Protein AF-A0A969JNC7-F1 (afdb_monomer)

Nearest PDB structures (foldseek):
  5c53-assembly1_B  TM=4.805E-01  e=9.995E-01  Homo sapiens
  6pa6-assembly2_D  TM=3.993E-01  e=2.006E+00  Escherichia coli K-12
  8c6r-assembly1_A  TM=4.105E-01  e=7.033E+00  Agrobacterium tumefaciens
  4jxi-assembly2_B  TM=2.842E-01  e=4.318E+00  synthetic construct

Mean predicted aligned error: 6.16 Å

Radius of gyration: 13.7 Å; Cα conta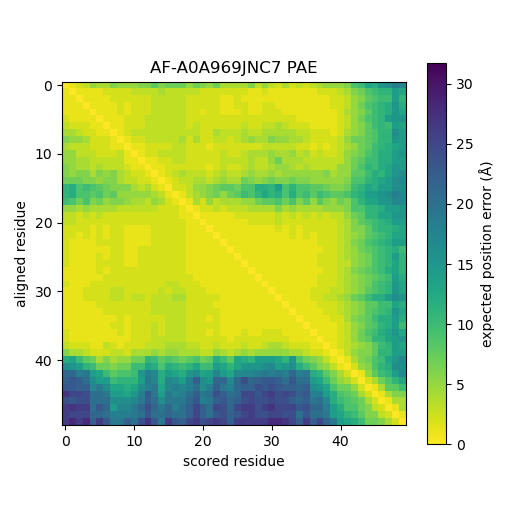cts (8 Å, |Δi|>4): 58; chains: 1; bounding box: 39×20×31 Å

pLDDT: mean 87.28, std 14.31, range [51.12, 98.69]

Sequence (50 aa):
MKILI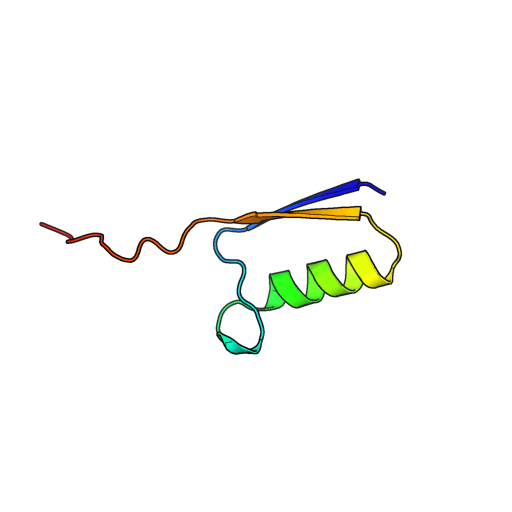LHQHFNSPQKGGAIRSWYLATALVHAGHHVTVVTGEENRNVSKKW

Solvent-accessible surface area (backbone atoms only — not comparable to full-atom values): 3224 Å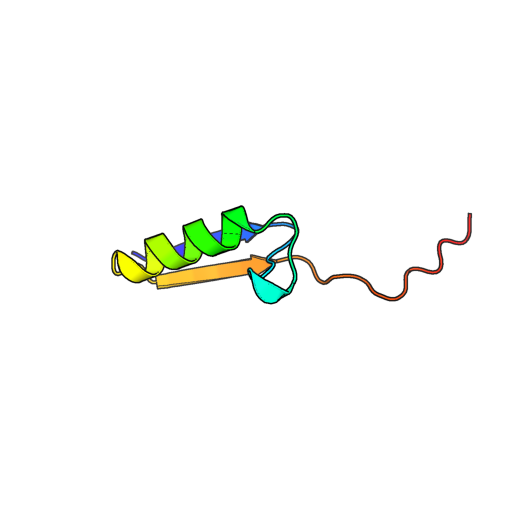² total; per-residue (Å²): 92,84,44,81,45,83,40,73,60,78,26,52,80,90,74,48,68,70,38,63,62,40,55,52,53,51,51,42,42,75,73,66,30,51,72,47,77,49,57,51,78,83,77,86,77,73,81,79,79,128

Secondary structure (DSSP, 8-state):
-EEEEEES----TTT-SSTHHHHHHHHHHHTT-EEEEEE----TT-----

Structure (mmCIF, N/CA/C/O backbone):
data_AF-A0A969JNC7-F1
#
_entry.id   AF-A0A969JNC7-F1
#
loop_
_atom_site.group_PDB
_atom_site.id
_atom_site.type_symbol
_atom_site.label_atom_id
_atom_site.label_alt_id
_atom_site.label_comp_id
_atom_site.label_asym_id
_atom_site.label_entity_id
_atom_site.label_seq_id
_atom_site.pdbx_PDB_ins_code
_atom_site.Cartn_x
_atom_site.Cartn_y
_atom_site.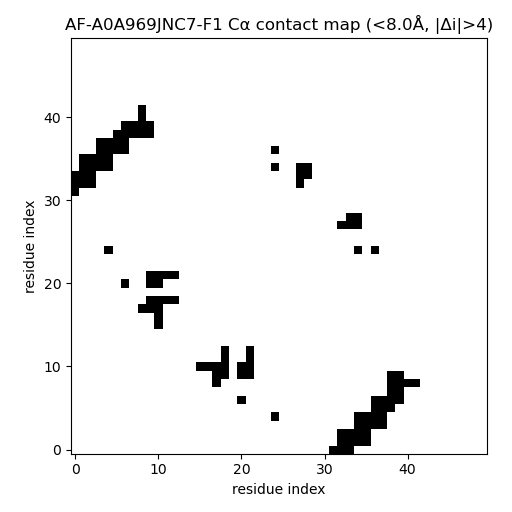Cartn_z
_atom_site.occupancy
_atom_site.B_iso_or_equiv
_atom_site.auth_seq_id
_atom_site.auth_comp_id
_atom_site.auth_asym_id
_atom_site.auth_atom_id
_atom_site.pdbx_PDB_model_num
ATOM 1 N N . MET A 1 1 ? -7.591 -0.475 12.743 1.00 97.44 1 MET A N 1
ATOM 2 C CA . MET A 1 1 ? -6.378 0.282 13.149 1.00 97.44 1 MET A CA 1
ATOM 3 C C . MET A 1 1 ? -5.904 1.162 12.003 1.00 97.44 1 MET A C 1
ATOM 5 O O . MET A 1 1 ? -6.306 0.902 10.875 1.00 97.44 1 MET A O 1
ATOM 9 N N . LYS A 1 2 ? -5.070 2.173 12.280 1.00 98.44 2 LYS A N 1
ATOM 10 C CA . LYS A 1 2 ? -4.367 2.959 11.253 1.00 98.44 2 LYS A CA 1
ATOM 11 C C . LYS A 1 2 ? -3.010 2.313 10.965 1.00 98.44 2 LYS A C 1
ATOM 13 O O . LYS A 1 2 ? -2.268 2.054 11.906 1.00 98.44 2 LYS A O 1
ATOM 18 N N . ILE A 1 3 ?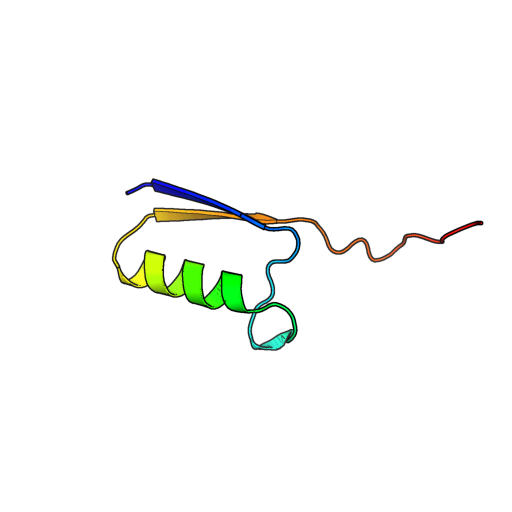 -2.713 2.038 9.698 1.00 98.44 3 ILE A N 1
ATOM 19 C CA . ILE A 1 3 ? -1.486 1.368 9.251 1.00 98.44 3 ILE A CA 1
ATOM 20 C C . ILE A 1 3 ? -0.827 2.232 8.175 1.00 98.44 3 ILE A C 1
ATOM 2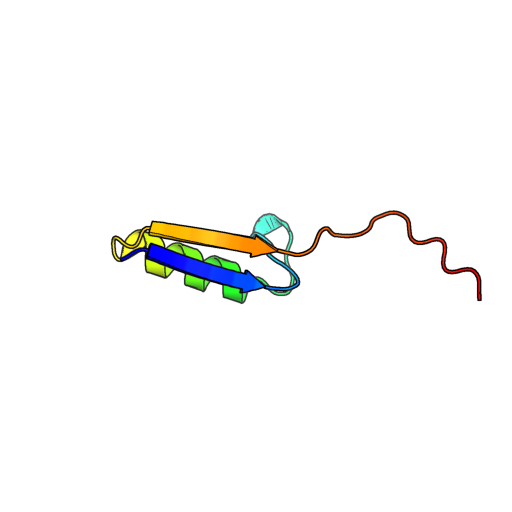2 O O . ILE A 1 3 ? -1.476 2.596 7.197 1.00 98.44 3 ILE A O 1
ATOM 26 N N . LEU A 1 4 ? 0.460 2.533 8.347 1.00 98.06 4 LEU A N 1
ATOM 27 C CA . LEU A 1 4 ? 1.286 3.208 7.348 1.00 98.06 4 LEU A CA 1
ATOM 28 C C . LEU A 1 4 ? 2.235 2.192 6.709 1.00 98.06 4 LEU A C 1
ATOM 30 O O . LEU A 1 4 ? 3.026 1.562 7.408 1.00 98.06 4 LEU A O 1
ATOM 34 N N . ILE A 1 5 ? 2.174 2.051 5.386 1.00 96.62 5 ILE A N 1
ATOM 35 C CA . ILE A 1 5 ? 3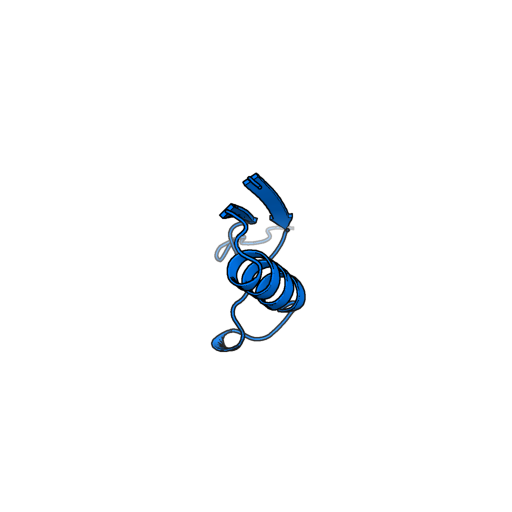.102 1.228 4.606 1.00 96.62 5 ILE 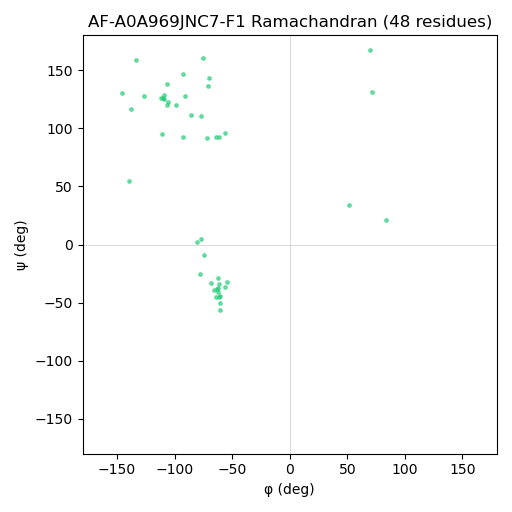A CA 1
ATOM 36 C C . ILE A 1 5 ? 4.039 2.157 3.839 1.00 96.62 5 ILE A C 1
ATOM 38 O O . ILE A 1 5 ? 3.591 2.943 3.006 1.00 96.62 5 ILE A O 1
ATOM 42 N N . LEU A 1 6 ? 5.341 2.033 4.092 1.00 95.62 6 LEU A N 1
ATOM 43 C CA . LEU A 1 6 ? 6.386 2.654 3.282 1.00 95.62 6 LEU A CA 1
ATOM 44 C C . LEU A 1 6 ? 6.925 1.605 2.314 1.00 95.62 6 LEU A C 1
ATOM 46 O O . LEU A 1 6 ? 7.409 0.557 2.743 1.00 95.62 6 LEU A O 1
ATOM 50 N N . HIS A 1 7 ? 6.825 1.853 1.011 1.00 92.12 7 HIS A N 1
ATOM 51 C CA . HIS A 1 7 ? 7.281 0.882 0.022 1.00 92.12 7 HIS A CA 1
ATOM 52 C C . HIS A 1 7 ? 7.856 1.562 -1.216 1.00 92.12 7 HIS A C 1
ATOM 54 O O . HIS A 1 7 ? 7.204 2.402 -1.819 1.00 92.12 7 HIS A O 1
ATOM 60 N N . GLN A 1 8 ? 9.050 1.161 -1.651 1.00 89.88 8 GLN A N 1
ATOM 61 C CA . GLN A 1 8 ? 9.748 1.776 -2.791 1.00 89.88 8 GLN A CA 1
ATOM 62 C C . GLN A 1 8 ? 8.940 1.779 -4.104 1.00 89.88 8 GLN A C 1
ATOM 64 O O . GLN A 1 8 ? 8.980 2.764 -4.832 1.00 89.88 8 GLN A O 1
ATOM 69 N N . HIS A 1 9 ? 8.160 0.724 -4.374 1.00 87.56 9 HIS A N 1
ATOM 70 C CA . HIS A 1 9 ? 7.317 0.609 -5.573 1.00 87.56 9 HIS A CA 1
ATOM 71 C C . HIS A 1 9 ? 5.939 0.040 -5.239 1.00 87.56 9 HIS A C 1
ATOM 73 O O . HIS A 1 9 ? 5.840 -1.103 -4.796 1.00 87.56 9 HIS A O 1
ATOM 79 N N . PHE A 1 10 ? 4.869 0.797 -5.444 1.00 91.31 10 PHE A N 1
ATOM 80 C CA . PHE A 1 10 ? 3.509 0.313 -5.220 1.00 91.31 10 PHE A CA 1
ATOM 81 C C . PHE A 1 10 ? 2.776 0.168 -6.552 1.00 91.31 10 PHE A C 1
ATOM 83 O O . PHE A 1 10 ? 2.239 1.130 -7.095 1.00 91.31 10 PHE A O 1
ATOM 90 N N . ASN A 1 11 ? 2.798 -1.049 -7.097 1.00 91.06 11 ASN A N 1
ATOM 91 C CA . ASN A 1 11 ? 2.232 -1.352 -8.408 1.00 91.06 11 ASN A CA 1
ATOM 92 C C . ASN A 1 11 ? 0.926 -2.131 -8.273 1.00 91.06 11 ASN A C 1
ATOM 94 O O . ASN A 1 11 ? 0.839 -3.081 -7.493 1.00 91.06 11 ASN A O 1
ATOM 98 N N . SER A 1 12 ? -0.063 -1.764 -9.087 1.00 90.25 12 SER A N 1
ATOM 99 C CA . SER A 1 12 ? -1.284 -2.548 -9.231 1.00 90.25 12 SER A CA 1
ATOM 100 C C . SER A 1 12 ? -1.035 -3.807 -10.078 1.00 90.25 12 SER A C 1
ATOM 102 O O . SER A 1 12 ? -0.076 -3.853 -10.860 1.00 90.25 12 SER A O 1
ATOM 104 N N . PRO A 1 13 ? -1.913 -4.823 -9.992 1.00 90.56 13 PRO A N 1
ATOM 105 C CA . PRO A 1 13 ? -1.811 -6.029 -10.810 1.00 90.56 13 PRO A CA 1
ATOM 106 C C . PRO A 1 13 ? -1.744 -5.752 -12.319 1.00 90.56 13 PRO A C 1
ATOM 108 O O . PRO A 1 13 ? -1.052 -6.471 -13.029 1.00 90.56 13 PRO A O 1
ATOM 111 N N . GLN A 1 14 ? -2.403 -4.690 -12.802 1.00 89.81 14 GLN A N 1
ATOM 112 C CA . GLN A 1 14 ? -2.409 -4.310 -14.221 1.00 89.81 14 GLN A CA 1
ATOM 113 C C . GLN A 1 14 ? -1.041 -3.821 -14.711 1.00 89.81 14 GLN A C 1
ATOM 115 O O . GLN A 1 14 ? -0.696 -4.039 -15.867 1.00 89.81 14 GLN A O 1
ATOM 120 N N . LYS A 1 15 ? -0.260 -3.162 -13.845 1.00 85.56 15 LYS A N 1
ATOM 121 C CA . LYS A 1 15 ? 1.081 -2.668 -14.188 1.00 85.56 15 LYS A CA 1
ATOM 122 C C . LYS A 1 15 ? 2.128 -3.791 -14.180 1.00 85.56 15 LYS A C 1
ATOM 124 O O . LYS A 1 15 ? 3.125 -3.700 -14.888 1.00 85.56 15 LYS A O 1
ATOM 129 N N . GLY A 1 16 ? 1.886 -4.858 -13.412 1.00 80.38 16 GLY A N 1
ATOM 130 C CA . GLY A 1 16 ? 2.834 -5.955 -13.222 1.00 80.38 16 GLY A CA 1
ATOM 131 C C . GLY A 1 16 ? 4.067 -5.549 -12.401 1.00 80.38 16 GLY A C 1
ATOM 132 O O . GLY A 1 16 ? 4.310 -4.373 -12.139 1.00 80.38 16 GLY A O 1
ATOM 133 N N . GLY A 1 17 ? 4.845 -6.544 -11.961 1.00 79.38 17 GLY A N 1
ATOM 134 C CA . GLY A 1 17 ? 6.085 -6.342 -11.196 1.00 79.38 17 GLY A CA 1
ATOM 135 C C . GLY A 1 17 ? 5.884 -5.853 -9.750 1.00 79.38 17 GLY A C 1
ATOM 136 O O . GLY A 1 17 ? 5.169 -4.895 -9.483 1.00 79.38 17 GLY A O 1
ATOM 137 N N . ALA A 1 18 ? 6.547 -6.502 -8.786 1.00 80.00 18 ALA A N 1
ATOM 138 C CA . ALA A 1 18 ? 6.568 -6.101 -7.367 1.00 80.00 18 ALA A CA 1
ATOM 139 C C . ALA A 1 18 ? 5.183 -5.855 -6.702 1.00 80.00 18 ALA A C 1
ATOM 141 O O . ALA A 1 18 ? 5.060 -5.043 -5.791 1.00 80.00 18 ALA A O 1
ATOM 142 N N . ILE A 1 19 ? 4.147 -6.605 -7.097 1.00 92.50 19 ILE A N 1
ATOM 143 C CA . ILE A 1 19 ? 2.740 -6.388 -6.687 1.00 92.50 19 ILE A CA 1
ATOM 144 C C . ILE A 1 19 ? 2.358 -6.929 -5.292 1.00 92.50 19 ILE A C 1
ATOM 146 O O . ILE A 1 19 ? 1.198 -6.864 -4.894 1.00 92.50 19 ILE A O 1
ATOM 150 N N . ARG A 1 20 ? 3.292 -7.502 -4.520 1.00 92.38 20 ARG A N 1
ATOM 151 C CA . ARG A 1 20 ? 2.973 -8.098 -3.201 1.00 92.38 20 ARG A CA 1
ATOM 152 C C . ARG A 1 20 ? 2.459 -7.067 -2.197 1.00 92.38 20 ARG A C 1
ATOM 154 O O . ARG A 1 20 ? 1.551 -7.363 -1.426 1.00 92.38 20 ARG A O 1
ATOM 161 N N . SER A 1 21 ? 3.030 -5.864 -2.228 1.00 92.81 21 SER A N 1
ATOM 162 C CA . SER A 1 21 ? 2.608 -4.752 -1.376 1.00 92.81 21 SER A CA 1
ATOM 163 C C . SER A 1 21 ? 1.158 -4.348 -1.652 1.00 92.81 21 SER A C 1
ATOM 165 O O . SER A 1 21 ? 0.440 -4.038 -0.704 1.00 92.81 21 SER A O 1
ATOM 167 N N . TRP A 1 22 ? 0.699 -4.444 -2.908 1.00 95.56 22 TRP A N 1
ATOM 168 C CA . TRP A 1 22 ? -0.699 -4.219 -3.285 1.00 95.56 22 TRP A CA 1
ATOM 169 C C . TRP A 1 22 ? -1.638 -5.202 -2.589 1.00 95.56 22 TRP A C 1
ATOM 171 O O . TRP A 1 22 ? -2.520 -4.779 -1.849 1.00 95.56 22 TRP A O 1
ATOM 181 N N . TYR A 1 23 ? -1.409 -6.510 -2.745 1.00 96.88 23 TYR A N 1
ATOM 182 C CA . TYR A 1 23 ? -2.267 -7.525 -2.124 1.00 96.88 23 TYR A CA 1
ATOM 183 C C . TYR A 1 23 ? -2.265 -7.454 -0.598 1.00 96.88 23 TYR A C 1
ATOM 185 O O . TYR A 1 23 ? -3.316 -7.626 0.015 1.00 96.88 23 TYR A O 1
ATOM 193 N N . LEU A 1 24 ? -1.116 -7.156 0.015 1.00 96.88 24 LEU A N 1
ATOM 194 C CA . LEU A 1 24 ? -1.038 -6.933 1.455 1.00 96.88 24 LEU A CA 1
ATOM 195 C C . LEU A 1 24 ? -1.916 -5.748 1.882 1.00 96.88 24 LEU A C 1
ATOM 197 O O . LEU A 1 24 ? -2.734 -5.892 2.788 1.00 96.88 24 LEU A O 1
ATOM 201 N N . ALA A 1 25 ? -1.781 -4.595 1.221 1.00 97.31 25 ALA A N 1
ATOM 202 C CA . ALA A 1 25 ? -2.586 -3.415 1.526 1.00 97.31 25 ALA A CA 1
ATOM 203 C C . ALA A 1 25 ? -4.086 -3.692 1.331 1.00 97.31 25 ALA A C 1
ATOM 205 O O . ALA A 1 25 ? -4.885 -3.364 2.206 1.00 97.31 25 ALA A O 1
ATOM 206 N N . THR A 1 26 ? -4.467 -4.362 0.237 1.00 97.50 26 THR A N 1
ATOM 207 C CA . THR A 1 26 ? -5.856 -4.758 -0.031 1.00 97.50 26 THR A CA 1
ATOM 208 C C . THR A 1 26 ? -6.400 -5.696 1.045 1.00 97.50 26 THR A C 1
ATOM 210 O O . THR A 1 26 ? -7.496 -5.467 1.549 1.00 97.50 26 THR A O 1
ATOM 213 N N . ALA A 1 27 ? -5.636 -6.714 1.453 1.00 98.25 27 ALA A N 1
ATOM 214 C CA . ALA A 1 27 ? -6.051 -7.641 2.504 1.00 98.25 27 ALA A CA 1
ATOM 215 C C . ALA A 1 27 ? -6.256 -6.932 3.854 1.00 98.25 27 ALA A C 1
ATOM 217 O O . ALA A 1 27 ? -7.237 -7.196 4.544 1.00 98.25 27 ALA A O 1
ATOM 218 N N . LEU A 1 28 ? -5.379 -5.987 4.212 1.00 98.50 28 LEU A N 1
ATOM 219 C CA . LEU A 1 28 ? -5.511 -5.188 5.435 1.00 98.50 28 LEU A CA 1
ATOM 220 C C . LEU A 1 28 ? -6.747 -4.274 5.399 1.00 98.50 28 LEU A C 1
ATOM 222 O O . LEU A 1 28 ? -7.444 -4.148 6.405 1.00 98.50 28 LEU A O 1
ATOM 226 N N . VAL A 1 29 ? -7.052 -3.674 4.244 1.00 98.38 29 VAL A N 1
ATOM 227 C CA . VAL A 1 29 ? -8.291 -2.904 4.051 1.00 98.38 29 VAL A CA 1
ATOM 228 C C . VAL A 1 29 ? -9.518 -3.809 4.184 1.00 98.38 29 VAL A C 1
ATOM 230 O O . VAL A 1 29 ? -10.448 -3.459 4.907 1.00 98.38 29 VAL A O 1
ATOM 233 N N . HIS A 1 30 ? -9.510 -4.996 3.567 1.00 98.62 30 HIS A N 1
ATOM 234 C CA . HIS A 1 30 ? -10.602 -5.973 3.687 1.00 98.62 30 HIS A CA 1
ATOM 235 C C . HIS A 1 30 ? -10.799 -6.475 5.125 1.00 98.62 30 HIS A C 1
ATOM 237 O O . HIS A 1 30 ? -11.921 -6.774 5.519 1.00 98.62 30 HIS A O 1
ATOM 243 N N . ALA A 1 31 ? -9.738 -6.506 5.934 1.00 98.50 31 ALA A N 1
ATOM 244 C CA . ALA A 1 31 ? -9.805 -6.800 7.365 1.00 98.50 31 ALA A CA 1
ATOM 245 C C . ALA A 1 31 ? -10.310 -5.615 8.225 1.00 98.50 31 ALA A C 1
ATOM 247 O O . ALA A 1 31 ? -10.310 -5.693 9.454 1.00 98.50 31 ALA A O 1
ATOM 248 N N . GLY A 1 32 ? -10.725 -4.500 7.612 1.00 98.56 32 GLY A N 1
ATOM 249 C CA . GLY A 1 32 ? -11.278 -3.333 8.306 1.00 98.56 32 GLY A CA 1
ATOM 250 C C . GLY A 1 32 ? -10.225 -2.370 8.859 1.00 98.56 32 GLY A C 1
ATOM 251 O O . GLY A 1 32 ? -10.489 -1.616 9.801 1.00 98.56 32 GLY A O 1
ATOM 252 N N . HIS A 1 33 ? -8.998 -2.391 8.336 1.00 98.69 33 HIS A N 1
ATOM 253 C CA . HIS A 1 33 ? -7.965 -1.427 8.713 1.00 98.69 33 HIS A CA 1
ATOM 254 C C . HIS A 1 33 ? -7.950 -0.213 7.778 1.00 98.69 33 HIS A C 1
ATOM 256 O O . HIS A 1 33 ? -8.186 -0.320 6.579 1.00 98.69 33 HIS A O 1
ATOM 262 N N . HIS A 1 34 ? -7.621 0.956 8.330 1.00 98.56 34 HIS A N 1
ATOM 263 C CA . HIS A 1 34 ? -7.337 2.152 7.546 1.00 98.56 34 HIS A CA 1
ATOM 264 C C . HIS A 1 34 ? -5.860 2.108 7.158 1.00 98.56 34 HIS A C 1
ATOM 266 O O . HIS A 1 34 ? -4.993 2.232 8.025 1.00 98.56 34 HIS A O 1
ATOM 272 N N . VAL A 1 35 ? -5.574 1.927 5.871 1.00 98.44 35 VAL A N 1
ATOM 273 C CA . VAL A 1 35 ? -4.208 1.778 5.357 1.00 98.44 35 VAL A CA 1
ATOM 274 C C . VAL A 1 35 ? -3.836 2.992 4.511 1.00 98.44 35 VAL A C 1
ATOM 276 O O . VAL A 1 35 ? -4.532 3.321 3.556 1.00 98.44 35 VAL A O 1
ATOM 279 N N . THR A 1 36 ? -2.718 3.631 4.839 1.00 98.19 36 THR A N 1
ATOM 280 C CA . THR A 1 36 ? -2.076 4.657 4.012 1.00 98.19 36 THR A CA 1
ATOM 281 C C . THR A 1 36 ? -0.790 4.076 3.446 1.00 98.19 36 THR A C 1
ATOM 283 O O . THR A 1 36 ? 0.031 3.543 4.191 1.00 98.19 36 THR A O 1
ATOM 286 N N . VAL A 1 37 ? -0.597 4.180 2.133 1.00 96.00 37 VAL A N 1
ATOM 287 C CA . VAL A 1 37 ? 0.640 3.754 1.473 1.00 96.00 37 VAL A CA 1
ATOM 288 C C . VAL A 1 37 ? 1.383 4.988 0.986 1.00 96.00 37 VAL A C 1
ATOM 290 O O . VAL A 1 37 ? 0.821 5.796 0.251 1.00 96.00 37 VAL A O 1
ATOM 293 N N . VAL A 1 38 ? 2.646 5.118 1.379 1.00 95.50 38 VAL A N 1
ATOM 294 C CA . VAL A 1 38 ? 3.575 6.107 0.828 1.00 95.50 38 VAL A CA 1
ATOM 295 C C . VAL A 1 38 ? 4.599 5.349 -0.000 1.00 95.50 38 VAL A C 1
ATOM 297 O O . VAL A 1 38 ? 5.227 4.397 0.474 1.00 95.50 38 VAL A O 1
ATOM 300 N N . THR A 1 39 ? 4.743 5.750 -1.259 1.00 92.88 39 THR A N 1
ATOM 301 C CA . THR A 1 39 ? 5.607 5.063 -2.214 1.00 92.88 39 THR A CA 1
ATOM 302 C C . THR A 1 39 ? 6.486 6.029 -2.985 1.00 92.88 39 THR A C 1
ATOM 304 O O . THR A 1 39 ? 6.192 7.222 -3.049 1.00 92.88 39 THR A O 1
ATOM 307 N N . GLY A 1 40 ? 7.585 5.510 -3.532 1.00 88.75 40 GLY A N 1
ATOM 308 C CA . GLY A 1 40 ? 8.454 6.282 -4.403 1.00 88.75 40 GLY A CA 1
ATOM 309 C C . GLY A 1 40 ? 7.775 6.557 -5.740 1.00 88.75 40 GLY A C 1
ATOM 310 O O . GLY A 1 40 ? 7.064 5.709 -6.282 1.00 88.75 40 GLY A O 1
ATOM 311 N N . GLU A 1 41 ? 8.019 7.743 -6.284 1.00 79.88 41 GLU A N 1
ATOM 312 C CA . GLU A 1 41 ? 7.641 8.059 -7.653 1.00 79.88 41 GLU A CA 1
ATOM 313 C C . GLU A 1 41 ? 8.545 7.290 -8.628 1.00 79.88 41 GLU A C 1
ATOM 315 O O . GLU A 1 41 ? 9.764 7.199 -8.452 1.00 79.88 41 GLU A O 1
ATOM 320 N N . GLU A 1 42 ? 7.952 6.719 -9.674 1.00 69.88 42 GLU A N 1
ATOM 321 C CA . GLU A 1 42 ? 8.712 6.158 -10.785 1.00 69.88 42 GLU A CA 1
ATOM 322 C C . GLU A 1 42 ? 9.309 7.322 -11.586 1.00 69.88 42 GLU A C 1
ATOM 324 O O . GLU A 1 42 ? 8.663 7.882 -12.469 1.00 69.88 42 GLU A O 1
ATOM 329 N N . ASN A 1 43 ? 10.535 7.717 -11.239 1.00 59.94 43 ASN A N 1
ATOM 330 C CA . ASN A 1 43 ? 11.286 8.759 -11.934 1.00 59.94 43 ASN A CA 1
ATOM 331 C C . ASN A 1 43 ? 11.433 8.413 -13.430 1.00 59.94 43 ASN A C 1
ATOM 333 O O . ASN A 1 43 ? 12.341 7.682 -13.826 1.00 59.94 43 ASN A O 1
ATOM 337 N N . ARG A 1 44 ? 10.546 8.950 -14.279 1.00 58.75 44 ARG A N 1
ATOM 338 C CA . ARG A 1 44 ? 10.538 8.703 -15.734 1.00 58.75 44 ARG A CA 1
ATOM 339 C C . ARG A 1 44 ? 11.641 9.419 -16.513 1.00 58.75 44 ARG A C 1
ATOM 341 O O . ARG A 1 44 ? 11.806 9.124 -17.688 1.00 58.75 44 ARG A O 1
ATOM 348 N N . ASN A 1 45 ? 12.402 10.324 -15.897 1.00 54.66 45 ASN A N 1
ATOM 349 C CA . ASN A 1 45 ? 13.362 11.177 -16.607 1.00 54.66 45 ASN A CA 1
ATOM 350 C C . ASN A 1 45 ? 14.679 11.368 -15.845 1.00 54.66 45 ASN A C 1
ATOM 352 O O . ASN A 1 45 ? 15.113 12.495 -15.622 1.00 54.66 45 ASN A O 1
ATOM 356 N N . VAL A 1 46 ? 15.358 10.285 -15.461 1.00 59.94 46 VAL A N 1
ATOM 357 C CA . VAL A 1 46 ? 16.783 10.409 -15.122 1.00 59.94 46 VAL A CA 1
ATOM 358 C C . VAL A 1 46 ? 17.578 10.121 -16.385 1.00 59.94 46 VAL A C 1
ATOM 360 O O . VAL A 1 46 ? 17.905 8.971 -16.679 1.00 59.94 46 VAL A O 1
ATOM 363 N N . SER A 1 47 ? 17.905 11.170 -17.143 1.00 60.06 47 SER A N 1
ATOM 364 C CA . SER A 1 47 ? 19.040 11.108 -18.060 1.00 60.06 47 SER A CA 1
ATOM 365 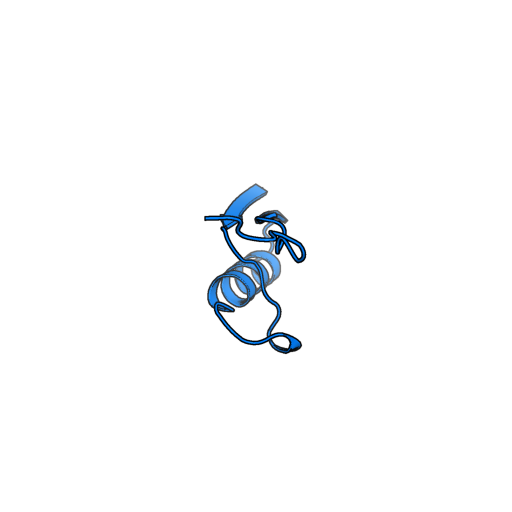C C . SER A 1 47 ? 20.279 10.858 -17.201 1.00 60.06 47 SER A C 1
ATOM 367 O O . SER A 1 47 ? 20.851 11.795 -16.640 1.00 60.06 47 SER A O 1
ATOM 369 N N . LYS A 1 48 ? 20.657 9.591 -17.011 1.00 57.28 48 LYS A N 1
ATOM 370 C CA . LYS A 1 48 ? 21.928 9.237 -16.380 1.00 57.28 48 LYS A CA 1
ATOM 371 C C . LYS A 1 48 ? 23.045 9.734 -17.297 1.00 57.28 48 LYS A C 1
ATOM 373 O O . LYS A 1 48 ? 23.427 9.042 -18.236 1.00 57.28 48 LYS A O 1
ATOM 378 N N . LYS A 1 49 ? 23.529 10.951 -17.050 1.00 51.12 49 LYS A N 1
ATOM 379 C CA . LYS A 1 49 ? 24.866 11.360 -17.475 1.00 51.12 49 LYS A CA 1
ATOM 380 C C . LYS A 1 49 ? 25.840 10.721 -16.491 1.00 51.12 49 LYS A C 1
ATOM 382 O O . LYS A 1 49 ? 25.798 11.047 -15.306 1.00 51.12 49 LYS A O 1
ATOM 387 N N . TRP A 1 50 ? 26.597 9.753 -16.995 1.00 60.53 50 TRP A N 1
ATOM 388 C CA . TRP A 1 50 ? 27.817 9.255 -16.369 1.00 60.53 50 TRP A CA 1
ATOM 389 C C . TRP A 1 50 ? 28.956 10.214 -16.695 1.00 60.53 50 TRP A C 1
ATOM 391 O O . TRP A 1 50 ? 28.955 10.727 -17.841 1.00 60.53 50 TRP A O 1
#

Foldseek 3Di:
DEEEAEEADDDDVVVDDPPPVVVVQVVCVVVVYHYDYDYHDPPPDDPPDD